Protein AF-A0A4Y3IMK2-F1 (afdb_monomer_lite)

Foldseek 3Di:
DDADPFPRHAWDADPNFTADPCVVVVNDPTGRCVVVPPDDDDPPPDPDPPPPPPDDDDDDD

Structure (mmCIF, N/CA/C/O backbone):
data_AF-A0A4Y3IMK2-F1
#
_entry.id   AF-A0A4Y3IMK2-F1
#
loop_
_atom_site.group_PDB
_atom_site.id
_atom_site.type_symbol
_atom_site.label_atom_id
_atom_site.label_alt_id
_atom_site.label_comp_id
_atom_site.label_asym_id
_atom_site.label_entity_id
_atom_site.label_seq_id
_atom_site.pdbx_PDB_ins_code
_atom_site.Cartn_x
_atom_site.Cartn_y
_atom_site.Cartn_z
_atom_site.occupancy
_atom_site.B_iso_or_equiv
_atom_site.auth_seq_id
_atom_site.auth_comp_id
_atom_site.auth_asym_id
_atom_site.auth_atom_id
_atom_site.pdbx_PDB_model_num
ATOM 1 N N . MET A 1 1 ? 0.194 13.639 2.854 1.00 63.56 1 MET A N 1
ATOM 2 C CA . MET A 1 1 ? 0.407 12.420 2.042 1.00 63.56 1 MET A CA 1
ATOM 3 C C . MET A 1 1 ? 0.801 11.274 2.964 1.00 63.56 1 MET A C 1
ATOM 5 O O . MET A 1 1 ? 1.547 11.509 3.909 1.00 63.56 1 MET A O 1
ATOM 9 N N . LYS A 1 2 ? 0.266 10.067 2.748 1.00 86.12 2 LYS A N 1
ATOM 10 C CA . LYS A 1 2 ? 0.662 8.847 3.476 1.00 86.12 2 LYS A CA 1
ATOM 11 C C . LYS A 1 2 ? 1.499 7.986 2.533 1.00 86.12 2 LYS A C 1
ATOM 13 O O . LYS A 1 2 ? 1.105 7.776 1.390 1.00 86.12 2 LYS A O 1
ATOM 18 N N . VAL A 1 3 ? 2.634 7.497 3.020 1.00 91.75 3 VAL A N 1
ATOM 19 C CA . VAL A 1 3 ? 3.529 6.602 2.275 1.00 91.75 3 VAL A CA 1
ATOM 20 C C . VAL A 1 3 ? 3.490 5.206 2.877 1.00 91.75 3 VAL A C 1
ATOM 22 O O . VAL A 1 3 ? 3.335 5.045 4.092 1.00 91.75 3 VAL A O 1
ATOM 25 N N . CYS A 1 4 ? 3.610 4.191 2.024 1.00 90.50 4 CYS A N 1
ATOM 26 C CA . CYS A 1 4 ? 3.641 2.804 2.456 1.00 90.50 4 CYS A CA 1
ATOM 27 C C . CYS A 1 4 ? 4.896 2.569 3.312 1.00 90.50 4 CYS A C 1
ATOM 29 O O . CYS A 1 4 ? 5.996 2.850 2.842 1.00 90.50 4 CYS A O 1
ATOM 31 N N . PRO A 1 5 ? 4.786 2.008 4.528 1.00 89.50 5 PRO A N 1
ATOM 32 C CA . PRO A 1 5 ? 5.952 1.766 5.379 1.00 89.50 5 PRO A CA 1
ATOM 33 C C . PRO A 1 5 ? 6.863 0.645 4.856 1.00 89.50 5 PRO A C 1
ATOM 35 O O . PRO A 1 5 ? 7.981 0.507 5.335 1.00 89.50 5 PRO A O 1
ATOM 38 N N . SER A 1 6 ? 6.388 -0.170 3.907 1.00 90.81 6 SER A N 1
ATOM 39 C CA . SER A 1 6 ? 7.146 -1.300 3.356 1.00 90.81 6 SER A CA 1
ATOM 40 C C . SER A 1 6 ? 7.900 -0.951 2.076 1.00 90.81 6 SER A C 1
ATOM 42 O O . SER A 1 6 ? 9.029 -1.390 1.903 1.00 90.81 6 SER A O 1
ATOM 44 N N . CYS A 1 7 ? 7.282 -0.193 1.165 1.00 92.38 7 CYS A N 1
ATOM 45 C CA . CYS A 1 7 ? 7.865 0.110 -0.147 1.00 92.38 7 CYS A CA 1
ATOM 46 C C . CYS A 1 7 ? 8.008 1.610 -0.433 1.00 92.38 7 CYS A C 1
ATOM 48 O O . CYS A 1 7 ? 8.378 1.975 -1.545 1.00 92.38 7 CYS A O 1
ATOM 50 N N . TYR A 1 8 ? 7.665 2.473 0.532 1.00 93.06 8 TYR A N 1
ATOM 51 C CA . TYR A 1 8 ? 7.736 3.940 0.460 1.00 93.06 8 TYR A CA 1
ATOM 52 C C . TYR A 1 8 ? 6.955 4.595 -0.690 1.00 93.06 8 TYR A C 1
ATOM 54 O O . TYR A 1 8 ? 7.022 5.805 -0.878 1.00 93.06 8 TYR A O 1
ATOM 62 N N . SER A 1 9 ? 6.156 3.821 -1.427 1.00 91.25 9 SER A N 1
ATOM 63 C CA . SER A 1 9 ? 5.262 4.326 -2.468 1.00 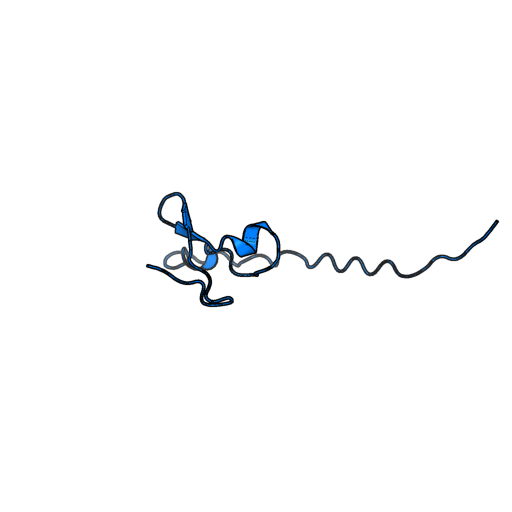91.25 9 SER A CA 1
ATOM 64 C C . SER A 1 9 ? 4.092 5.100 -1.863 1.00 91.25 9 SER A C 1
ATOM 66 O O . SER A 1 9 ? 3.631 4.790 -0.759 1.00 91.25 9 SER A O 1
ATOM 68 N N . GLU A 1 10 ? 3.589 6.082 -2.605 1.00 94.31 10 GLU A N 1
ATOM 69 C CA . GLU A 1 10 ? 2.407 6.845 -2.218 1.00 94.31 10 GLU A CA 1
ATOM 70 C C . GLU A 1 10 ? 1.180 5.930 -2.086 1.00 94.31 10 GLU A C 1
ATOM 72 O O . GLU A 1 10 ? 0.945 5.038 -2.906 1.00 94.31 10 GLU A O 1
ATOM 77 N N . MET A 1 11 ? 0.432 6.106 -0.998 1.00 91.69 11 MET A N 1
ATOM 78 C CA . MET A 1 11 ? -0.733 5.284 -0.686 1.00 91.69 11 MET A CA 1
ATOM 79 C C . MET A 1 11 ? -2.012 5.902 -1.228 1.00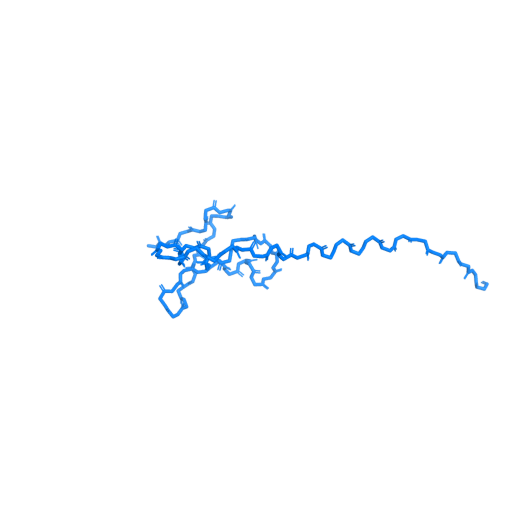 91.69 11 MET A C 1
ATOM 81 O O . MET A 1 11 ? -2.186 7.119 -1.206 1.00 91.69 11 MET A O 1
ATOM 85 N N . VAL A 1 12 ? -2.953 5.042 -1.606 1.00 90.31 12 VAL A N 1
ATOM 86 C CA . VAL A 1 12 ? -4.277 5.457 -2.077 1.00 90.31 12 VAL A CA 1
ATOM 87 C C . VAL A 1 12 ? -5.302 5.327 -0.951 1.00 90.31 12 VAL A C 1
ATOM 89 O O . VAL A 1 12 ? -5.264 4.371 -0.176 1.00 90.31 12 VAL A O 1
ATOM 92 N N . SER A 1 13 ? -6.210 6.300 -0.839 1.00 89.44 13 SER A N 1
ATOM 93 C CA . SER A 1 13 ? -7.324 6.255 0.115 1.00 89.44 13 SER A CA 1
ATOM 94 C C . SER A 1 13 ? -8.518 5.545 -0.519 1.00 89.44 13 SER A C 1
ATOM 96 O O . SER A 1 13 ? -9.010 5.977 -1.561 1.00 89.44 13 SER A O 1
ATOM 98 N N . ARG A 1 14 ? -8.990 4.460 0.099 1.00 85.62 14 ARG A N 1
ATOM 99 C CA . ARG A 1 14 ? -10.198 3.723 -0.294 1.00 85.62 14 ARG A CA 1
ATOM 100 C C . ARG A 1 14 ? -11.117 3.603 0.912 1.00 85.62 14 ARG A C 1
ATOM 102 O O . ARG A 1 14 ? -10.738 3.015 1.920 1.00 85.62 14 ARG A O 1
ATOM 109 N N . SER A 1 15 ? -12.305 4.202 0.829 1.00 85.25 15 SER A N 1
ATOM 110 C CA . SER A 1 15 ? -13.302 4.189 1.914 1.00 85.25 15 SER A CA 1
ATOM 111 C C . SER A 1 15 ? -12.749 4.648 3.277 1.00 85.25 15 SER A C 1
ATOM 113 O O . SER A 1 15 ? -13.120 4.114 4.316 1.00 85.25 15 SER A O 1
ATOM 115 N N . GLY A 1 16 ? -11.822 5.615 3.276 1.00 84.44 16 GLY A N 1
ATOM 116 C CA . GLY A 1 16 ? -11.173 6.134 4.490 1.00 84.44 16 GLY A CA 1
ATOM 117 C C . GLY A 1 16 ? -9.966 5.327 4.988 1.00 84.44 16 GLY A C 1
ATOM 118 O O . GLY A 1 16 ? -9.328 5.731 5.959 1.00 84.44 16 GLY A O 1
ATOM 119 N N . ILE A 1 17 ? -9.609 4.226 4.319 1.00 86.31 17 ILE A N 1
ATOM 120 C CA . ILE A 1 17 ? -8.446 3.389 4.636 1.00 86.31 17 ILE A CA 1
ATOM 121 C C . ILE A 1 17 ? -7.335 3.659 3.620 1.00 86.31 17 ILE A C 1
ATOM 123 O O . ILE A 1 17 ? -7.568 3.685 2.414 1.00 86.31 17 ILE 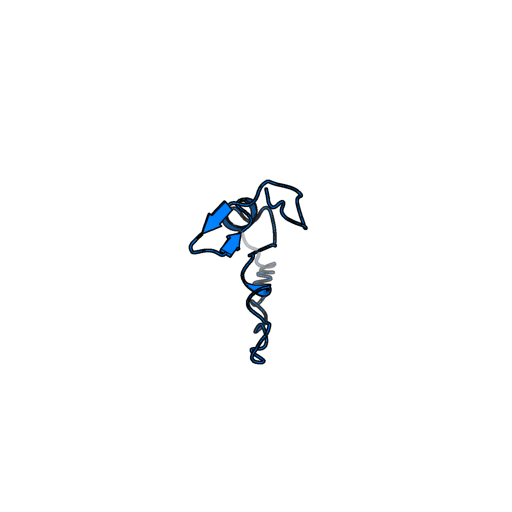A O 1
ATOM 127 N N . TYR A 1 18 ? -6.104 3.838 4.100 1.00 88.56 18 TYR A N 1
ATOM 128 C CA . TYR A 1 18 ? -4.937 3.980 3.231 1.00 88.56 18 TYR A CA 1
ATOM 129 C C . TYR A 1 18 ? -4.363 2.604 2.890 1.00 88.56 18 TYR A C 1
ATOM 131 O O . TYR A 1 18 ? -3.880 1.899 3.779 1.00 88.56 18 TYR A O 1
ATOM 139 N N . VAL A 1 19 ? -4.344 2.260 1.602 1.00 89.69 19 VAL A N 1
ATOM 140 C CA . VAL A 1 19 ? -3.832 0.981 1.085 1.00 89.69 19 VAL A CA 1
ATOM 141 C C . VAL A 1 19 ? -2.649 1.197 0.136 1.00 89.69 19 VAL A C 1
ATOM 143 O O . VAL A 1 19 ? -2.513 2.252 -0.491 1.00 89.69 19 VAL A O 1
ATOM 146 N N . CYS A 1 20 ? -1.748 0.213 0.053 1.00 92.25 20 CYS A N 1
ATOM 147 C CA . CYS A 1 20 ? -0.624 0.271 -0.880 1.00 92.25 20 CYS A CA 1
ATOM 148 C C . CYS A 1 20 ? -1.073 -0.221 -2.267 1.00 92.25 20 CYS A C 1
ATOM 150 O O . CYS A 1 20 ? -1.489 -1.373 -2.374 1.00 92.25 20 CYS A O 1
ATOM 152 N N . PRO A 1 21 ? -0.929 0.570 -3.346 1.00 91.38 21 PRO A N 1
ATOM 153 C CA . PRO A 1 21 ? -1.291 0.112 -4.692 1.00 91.38 21 PRO A CA 1
ATOM 154 C C . PRO A 1 21 ? -0.422 -1.067 -5.157 1.00 91.38 21 PRO A C 1
ATOM 156 O O . PRO A 1 21 ? -0.882 -1.935 -5.891 1.00 91.38 21 PRO A O 1
ATOM 159 N N . ARG A 1 22 ? 0.822 -1.164 -4.664 1.00 92.88 22 ARG A N 1
ATOM 160 C CA . ARG A 1 22 ? 1.717 -2.290 -4.971 1.00 92.88 22 ARG A CA 1
ATOM 161 C C . ARG A 1 22 ? 1.289 -3.602 -4.311 1.00 92.88 22 ARG A C 1
ATOM 163 O O . ARG A 1 22 ? 1.760 -4.656 -4.717 1.00 92.88 22 ARG A O 1
ATOM 170 N N . ASN A 1 23 ? 0.396 -3.553 -3.321 1.00 90.19 23 ASN A N 1
ATOM 171 C CA . ASN A 1 23 ? -0.196 -4.761 -2.752 1.00 90.19 23 ASN A CA 1
ATOM 172 C C . ASN A 1 23 ? -1.146 -5.446 -3.738 1.00 90.19 23 ASN A C 1
ATOM 174 O O . ASN A 1 23 ? -1.193 -6.668 -3.781 1.00 90.19 23 ASN A O 1
ATOM 178 N N . GLU A 1 24 ? -1.857 -4.675 -4.564 1.00 86.44 24 GLU A N 1
ATOM 179 C CA . GLU A 1 24 ? -2.818 -5.218 -5.535 1.00 86.44 24 GLU A CA 1
ATOM 180 C C . GLU A 1 24 ? -2.135 -6.019 -6.652 1.00 86.44 24 GLU A C 1
ATOM 182 O O . GLU A 1 24 ? -2.698 -6.992 -7.139 1.00 86.44 24 GLU A O 1
ATOM 187 N N . ILE A 1 25 ? -0.902 -5.647 -7.011 1.00 89.44 25 ILE A N 1
ATOM 188 C CA . ILE A 1 25 ? -0.082 -6.334 -8.025 1.00 89.44 25 ILE A CA 1
ATOM 189 C C . ILE A 1 25 ? 0.903 -7.358 -7.428 1.00 89.44 25 ILE A C 1
ATOM 191 O O . ILE A 1 25 ? 1.671 -7.963 -8.165 1.00 89.44 25 ILE A O 1
ATOM 195 N N . GLY A 1 26 ? 0.914 -7.548 -6.102 1.00 89.38 26 GLY A N 1
ATOM 196 C CA . GLY A 1 26 ? 1.794 -8.509 -5.418 1.00 89.38 26 GLY A CA 1
ATOM 197 C C . GLY A 1 26 ? 3.240 -8.048 -5.165 1.00 89.38 26 GLY A C 1
ATOM 198 O O . GLY A 1 26 ? 4.017 -8.790 -4.568 1.00 89.38 26 GLY A O 1
ATOM 199 N N . ASP A 1 27 ? 3.594 -6.817 -5.535 1.00 91.12 27 ASP A N 1
ATOM 200 C CA . ASP A 1 27 ? 4.925 -6.217 -5.326 1.00 91.12 27 ASP A CA 1
ATOM 201 C C . ASP A 1 27 ? 5.164 -5.722 -3.890 1.00 91.12 27 ASP A C 1
ATOM 203 O O . ASP A 1 27 ? 6.282 -5.372 -3.506 1.00 91.12 27 ASP A O 1
ATOM 207 N N . CYS A 1 28 ? 4.108 -5.627 -3.088 1.00 91.12 28 CYS A N 1
ATOM 208 C CA . CYS A 1 28 ? 4.171 -5.216 -1.694 1.00 91.12 28 CYS A CA 1
ATOM 209 C C . CYS A 1 28 ? 3.241 -6.090 -0.853 1.00 91.12 28 CYS A C 1
ATOM 211 O O . CYS A 1 28 ? 2.200 -6.530 -1.320 1.00 91.12 28 CYS A O 1
ATOM 213 N N . ARG A 1 29 ? 3.606 -6.333 0.408 1.00 89.00 29 ARG A N 1
ATOM 214 C CA . ARG A 1 29 ? 2.797 -7.132 1.349 1.00 89.00 29 ARG A CA 1
ATOM 215 C C . ARG A 1 29 ? 1.908 -6.285 2.264 1.00 89.00 29 ARG A C 1
ATOM 217 O O . ARG A 1 29 ? 1.244 -6.823 3.143 1.00 89.00 29 ARG A O 1
ATOM 224 N N . PHE A 1 30 ? 1.948 -4.961 2.120 1.00 88.06 30 PHE A N 1
ATOM 225 C CA . PHE A 1 30 ? 1.210 -4.045 2.982 1.00 88.06 30 PHE A CA 1
ATOM 226 C C . PHE A 1 30 ? -0.232 -3.868 2.486 1.00 88.06 30 PHE A C 1
ATOM 228 O O . PHE A 1 30 ? -0.468 -3.130 1.529 1.00 88.06 30 PHE A O 1
ATOM 235 N N . ASN A 1 31 ? -1.205 -4.479 3.166 1.00 76.75 31 ASN A N 1
ATOM 236 C CA . ASN A 1 31 ? -2.615 -4.427 2.761 1.00 76.75 31 ASN A CA 1
ATOM 237 C C . ASN A 1 31 ? -3.391 -3.210 3.328 1.00 76.75 31 ASN A C 1
ATOM 239 O O . ASN A 1 31 ? -4.425 -2.849 2.781 1.00 76.75 31 ASN A O 1
ATOM 243 N N . GLY A 1 32 ? -2.902 -2.546 4.385 1.00 75.62 32 GLY A N 1
ATOM 244 C CA . GLY A 1 32 ? -3.552 -1.382 5.015 1.00 75.62 32 GLY A CA 1
ATOM 245 C C . GLY A 1 32 ? -4.740 -1.684 5.943 1.00 75.62 32 GLY A C 1
ATOM 246 O O . GLY A 1 32 ? -5.129 -0.807 6.715 1.00 75.62 32 GLY A O 1
ATOM 247 N N . TYR A 1 33 ? -5.262 -2.911 5.940 1.00 75.00 33 TYR A N 1
ATOM 248 C CA . TYR A 1 33 ? -6.389 -3.348 6.770 1.00 75.00 33 TYR A CA 1
ATOM 249 C C . TYR A 1 33 ? -5.964 -3.755 8.185 1.00 75.00 33 TYR A C 1
ATOM 251 O O . TYR A 1 33 ? -6.742 -3.597 9.121 1.00 75.00 33 TYR A O 1
ATOM 259 N N . ASP A 1 34 ? -4.703 -4.162 8.371 1.00 69.25 34 ASP A N 1
ATOM 260 C CA . ASP A 1 34 ? -4.154 -4.565 9.677 1.00 69.25 34 ASP A CA 1
ATOM 261 C C . ASP A 1 34 ? -4.183 -3.445 10.742 1.00 69.25 34 ASP A C 1
ATOM 263 O O . ASP A 1 34 ? -4.026 -3.705 11.932 1.00 69.25 34 ASP A O 1
ATOM 267 N N . LYS A 1 35 ? -4.390 -2.179 10.344 1.00 60.69 35 LYS A N 1
ATOM 268 C CA . LYS A 1 35 ? -4.469 -1.037 11.275 1.00 60.69 35 LYS A CA 1
ATOM 269 C C . LYS A 1 35 ? -5.870 -0.770 11.830 1.00 60.69 35 LYS A C 1
ATOM 271 O O . LYS A 1 35 ? -5.988 0.012 12.772 1.00 60.69 35 LYS A O 1
ATOM 276 N N . VAL A 1 36 ? -6.917 -1.416 11.311 1.00 57.69 36 VAL A N 1
ATOM 277 C CA . VAL A 1 36 ? -8.280 -1.352 11.876 1.00 57.69 36 VAL A CA 1
ATOM 278 C C . VAL A 1 36 ? -8.401 -2.398 12.994 1.00 57.69 36 VAL A C 1
ATOM 280 O O . VAL A 1 36 ? -9.229 -3.295 12.956 1.00 57.69 36 VAL A O 1
ATOM 283 N N . GLY A 1 37 ? -7.490 -2.333 13.966 1.00 51.47 37 GLY A N 1
ATOM 284 C CA . GLY A 1 37 ? -7.307 -3.357 14.999 1.00 51.47 37 GLY A CA 1
ATOM 285 C C . GLY A 1 37 ? -7.198 -2.800 16.415 1.00 51.47 37 GLY A C 1
ATOM 286 O O . GLY A 1 37 ? -6.647 -3.464 17.281 1.00 51.47 37 GLY A O 1
ATOM 287 N N . ASN A 1 38 ? -7.695 -1.588 16.673 1.00 46.03 38 ASN A N 1
ATOM 288 C CA . ASN A 1 38 ? -7.850 -1.088 18.040 1.00 46.03 38 ASN A CA 1
ATOM 289 C C . ASN A 1 38 ? -9.324 -1.179 18.437 1.00 46.03 38 ASN A C 1
ATOM 291 O O . ASN A 1 38 ? -10.081 -0.233 18.234 1.00 46.03 38 ASN A O 1
ATOM 295 N N . GLY A 1 39 ? -9.719 -2.337 18.978 1.00 49.00 39 GLY A N 1
ATOM 296 C CA . GLY A 1 39 ? -10.997 -2.463 19.680 1.00 49.00 39 GLY A CA 1
ATOM 297 C C . GLY A 1 39 ? -11.511 -3.872 19.966 1.00 49.00 39 GLY A C 1
ATOM 298 O O . GLY A 1 39 ? -12.247 -4.036 20.934 1.00 49.00 39 GLY A O 1
ATOM 299 N N . SER A 1 40 ? -11.164 -4.901 19.188 1.00 46.31 40 SER A N 1
ATOM 300 C CA . SER A 1 40 ? -11.577 -6.283 19.489 1.00 46.31 40 SER A CA 1
ATOM 301 C C . SER A 1 40 ? -10.686 -7.285 18.765 1.00 46.31 40 SER A C 1
ATOM 303 O O . SER A 1 40 ? -10.501 -7.216 17.555 1.00 46.31 40 SER A O 1
ATOM 305 N N . GLU A 1 41 ? -10.128 -8.203 19.537 1.00 53.25 41 GLU A N 1
ATOM 306 C CA . GLU A 1 41 ? -9.282 -9.322 19.145 1.00 53.25 41 GLU A CA 1
ATOM 307 C C . GLU A 1 41 ? -9.899 -10.163 18.009 1.00 53.25 41 GLU A C 1
ATOM 309 O O . GLU A 1 41 ? -10.691 -11.066 18.253 1.00 53.25 41 GLU A O 1
ATOM 314 N N . ILE A 1 42 ? -9.516 -9.907 16.755 1.00 52.50 42 ILE A N 1
ATOM 315 C CA . ILE A 1 42 ? -9.688 -10.878 15.669 1.00 52.50 42 ILE A CA 1
ATOM 316 C C . ILE A 1 42 ? -8.300 -11.223 15.155 1.00 52.50 42 ILE A C 1
ATOM 318 O O . ILE A 1 42 ? -7.661 -10.472 14.420 1.00 52.50 42 ILE A O 1
ATOM 322 N N . LYS A 1 43 ? -7.832 -12.386 15.612 1.00 46.38 43 LYS A N 1
ATOM 323 C CA . LYS A 1 43 ? -6.657 -13.091 15.109 1.00 46.38 43 LYS A CA 1
ATOM 324 C C . LYS A 1 43 ? -6.687 -13.055 13.584 1.00 46.38 43 LYS A C 1
ATOM 326 O O . LYS A 1 43 ? -7.596 -13.618 12.976 1.00 46.38 43 LYS A O 1
ATOM 331 N N . ALA A 1 44 ? -5.682 -12.419 12.985 1.00 49.94 44 ALA A N 1
ATOM 332 C CA . ALA A 1 44 ? -5.351 -12.604 11.584 1.00 49.94 44 ALA A CA 1
ATOM 333 C C . ALA A 1 44 ? -5.087 -14.098 11.386 1.00 49.94 44 ALA A C 1
ATOM 335 O O . ALA A 1 44 ? -4.007 -14.607 11.684 1.00 49.94 44 ALA A O 1
ATOM 336 N N . MET A 1 45 ? -6.122 -14.825 10.979 1.00 51.34 45 MET A N 1
ATOM 337 C CA . MET A 1 45 ? -5.978 -16.195 10.545 1.00 51.34 45 MET A CA 1
ATOM 338 C C . MET A 1 45 ? -5.058 -16.156 9.335 1.00 51.34 45 MET A C 1
ATOM 340 O O . MET A 1 45 ? -5.393 -15.597 8.292 1.00 51.34 45 MET A O 1
ATOM 344 N N . SER A 1 46 ? -3.851 -16.666 9.567 1.00 48.22 46 SER A N 1
ATOM 345 C CA . SER A 1 46 ? -2.797 -16.936 8.610 1.00 48.22 46 SER A CA 1
ATOM 346 C C . SER A 1 46 ? -3.387 -17.184 7.228 1.00 48.22 46 SER A C 1
ATOM 348 O O . SER A 1 46 ? -3.964 -18.243 6.978 1.00 48.22 46 SER A O 1
ATOM 350 N N . LEU A 1 47 ? -3.247 -16.211 6.323 1.00 52.00 47 LEU A N 1
ATOM 351 C CA . LEU A 1 47 ? -3.371 -16.474 4.897 1.00 52.00 47 LEU A CA 1
ATOM 352 C C . LEU A 1 47 ? -2.341 -17.559 4.601 1.00 52.00 47 LEU A C 1
ATOM 354 O O . LEU A 1 47 ? -1.135 -17.302 4.594 1.00 52.00 47 LEU A O 1
ATOM 358 N N . ASN A 1 48 ? -2.840 -18.790 4.477 1.00 46.66 48 ASN A N 1
ATOM 359 C CA . ASN A 1 48 ? -2.080 -19.959 4.090 1.00 46.66 48 ASN A CA 1
ATOM 360 C C . ASN A 1 48 ? -1.184 -19.551 2.928 1.00 46.66 48 ASN A C 1
ATOM 362 O O . ASN A 1 48 ? -1.666 -19.257 1.831 1.00 46.66 48 ASN A O 1
ATOM 366 N N . LYS A 1 49 ? 0.128 -19.543 3.181 1.00 43.00 49 LYS A N 1
ATOM 367 C CA . LYS A 1 49 ? 1.113 -19.685 2.125 1.00 43.00 49 LYS A CA 1
ATOM 368 C C . LYS A 1 49 ? 0.674 -20.914 1.339 1.00 43.00 49 LYS A C 1
ATOM 370 O O . LYS A 1 49 ? 0.869 -22.035 1.797 1.00 43.00 49 LYS A O 1
ATOM 375 N N . ARG A 1 50 ? 0.101 -20.722 0.153 1.00 49.28 50 ARG A N 1
ATOM 376 C CA . ARG A 1 50 ? 0.197 -21.739 -0.887 1.00 49.28 50 ARG A CA 1
ATOM 377 C C . ARG A 1 50 ? 1.667 -21.755 -1.300 1.00 49.28 50 ARG A C 1
ATOM 379 O O . ARG A 1 50 ? 2.064 -21.131 -2.274 1.00 49.28 50 ARG A O 1
ATOM 386 N N . GLN A 1 51 ? 2.490 -22.395 -0.469 1.00 52.31 51 GLN A N 1
ATOM 387 C CA . GLN A 1 51 ? 3.663 -23.103 -0.942 1.00 52.31 51 GLN A CA 1
ATOM 388 C C . GLN A 1 51 ? 3.104 -24.254 -1.771 1.00 52.31 51 GLN A C 1
ATOM 390 O O . GLN A 1 51 ? 2.931 -25.356 -1.264 1.00 52.31 51 GLN A O 1
ATOM 395 N N . ASP A 1 52 ? 2.764 -23.980 -3.028 1.00 44.50 52 ASP A N 1
ATOM 396 C CA . ASP A 1 52 ? 2.710 -25.053 -4.007 1.00 44.50 52 ASP A CA 1
ATOM 397 C C . ASP A 1 52 ? 4.154 -25.334 -4.421 1.00 44.50 52 ASP A C 1
ATOM 399 O O . ASP A 1 52 ? 4.691 -24.861 -5.417 1.00 44.50 52 ASP A O 1
ATOM 403 N N . SER A 1 53 ? 4.840 -26.021 -3.516 1.00 53.62 53 SER A N 1
ATOM 404 C CA . SER A 1 53 ? 5.927 -26.905 -3.869 1.00 53.62 53 SER A CA 1
ATOM 405 C C . SER A 1 53 ? 5.299 -28.155 -4.487 1.00 53.62 53 S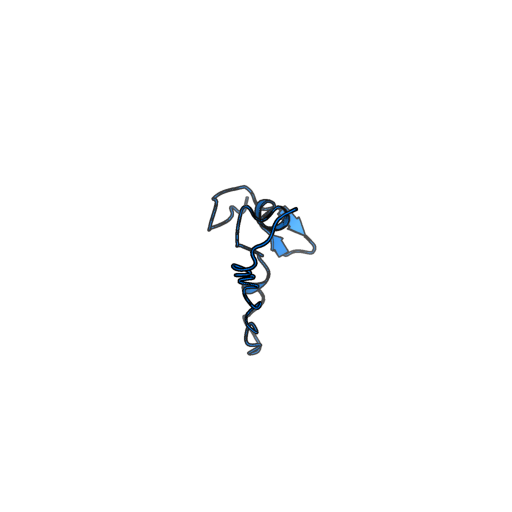ER A C 1
ATOM 407 O O . SER A 1 53 ? 5.148 -29.159 -3.796 1.00 53.62 53 SER A O 1
ATOM 409 N N . GLN A 1 54 ? 4.928 -28.106 -5.767 1.00 50.03 54 GLN A N 1
ATOM 410 C CA . GLN A 1 54 ? 4.822 -29.307 -6.598 1.00 50.03 54 GLN A CA 1
ATOM 411 C C . GLN A 1 54 ? 6.081 -29.423 -7.454 1.00 50.03 54 GLN A C 1
ATOM 413 O O . GLN A 1 54 ? 6.113 -29.194 -8.659 1.00 50.03 54 GLN A O 1
ATOM 418 N N . SER A 1 55 ? 7.158 -29.795 -6.769 1.00 51.22 55 SER A N 1
ATOM 419 C CA . SER 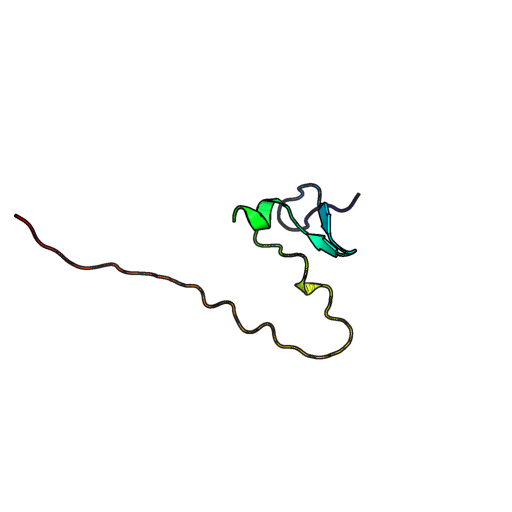A 1 55 ? 8.188 -30.622 -7.379 1.00 51.22 55 SER A CA 1
ATOM 420 C C . SER A 1 55 ? 7.608 -32.027 -7.620 1.00 51.22 55 SER A C 1
ATOM 422 O O . SER A 1 55 ? 6.748 -32.473 -6.865 1.00 51.22 55 SER A O 1
ATOM 424 N N . TYR A 1 56 ? 8.169 -32.715 -8.621 1.00 48.81 56 TYR A N 1
ATOM 425 C CA . TYR A 1 56 ? 8.043 -34.140 -8.994 1.00 48.81 56 TYR A CA 1
ATOM 426 C C . TYR A 1 56 ? 6.862 -34.562 -9.893 1.00 48.81 56 TYR A C 1
ATOM 428 O O . TYR A 1 56 ? 5.756 -34.778 -9.416 1.00 48.81 56 TYR A O 1
ATOM 436 N N . GLN A 1 57 ? 7.164 -34.802 -11.182 1.00 51.69 57 GLN A N 1
ATOM 437 C CA . GLN A 1 57 ? 6.994 -36.088 -11.907 1.00 51.69 57 GLN A CA 1
ATOM 438 C C . GLN A 1 57 ? 7.352 -35.877 -13.400 1.00 51.69 57 GLN A C 1
ATOM 440 O O . GLN A 1 57 ? 6.645 -35.206 -14.136 1.00 51.69 57 GLN A O 1
ATOM 445 N N . THR A 1 58 ? 8.578 -36.185 -13.840 1.00 51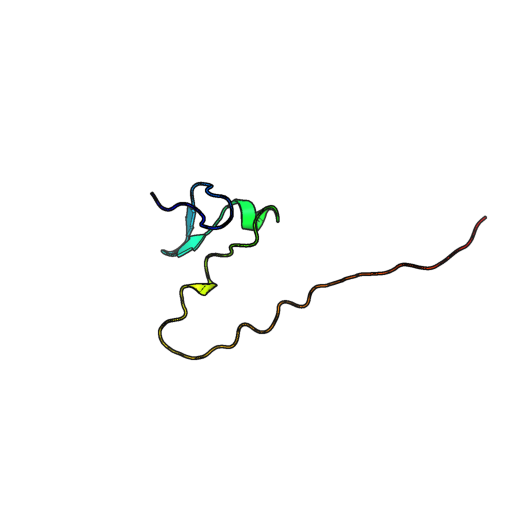.22 58 THR A N 1
ATOM 446 C CA . THR A 1 58 ? 8.931 -37.374 -14.655 1.00 51.22 58 THR A CA 1
ATOM 447 C C . THR A 1 58 ? 7.845 -37.878 -15.621 1.00 51.22 58 THR A C 1
ATOM 449 O O . THR A 1 58 ? 6.897 -38.520 -15.172 1.00 51.22 58 THR A O 1
ATOM 452 N N . SER A 1 59 ? 8.065 -37.715 -16.935 1.00 52.50 59 SER A N 1
ATOM 453 C CA . SER A 1 59 ? 8.155 -38.778 -17.973 1.00 52.50 59 SER A CA 1
ATOM 454 C C . SER A 1 59 ? 7.718 -38.294 -19.368 1.00 52.50 59 SER A C 1
ATOM 456 O O . SER A 1 59 ? 6.621 -37.782 -19.544 1.00 52.50 59 SER A O 1
ATOM 458 N N . LYS A 1 60 ? 8.635 -38.513 -20.319 1.00 43.16 60 LYS A N 1
ATOM 459 C CA . LYS A 1 60 ? 8.589 -38.593 -21.796 1.00 43.16 60 LYS A CA 1
ATOM 460 C C . LYS A 1 60 ? 7.239 -38.766 -22.526 1.00 43.16 60 LYS A C 1
ATOM 462 O O . LYS A 1 60 ? 6.309 -39.364 -21.993 1.00 43.16 60 LYS A O 1
ATOM 467 N N . PRO A 1 61 ? 7.210 -38.395 -23.819 1.00 60.09 61 PRO A N 1
ATOM 468 C CA . PRO A 1 61 ? 7.391 -39.400 -24.891 1.00 60.09 61 PRO A CA 1
ATOM 469 C C . PRO A 1 61 ? 8.777 -39.375 -25.564 1.00 60.09 61 PRO A C 1
ATOM 471 O O . PRO A 1 61 ? 9.299 -38.274 -25.836 1.00 60.09 61 PRO A O 1
#

Radius of gyration: 17.61 Å; chains: 1; bounding box: 22×52×45 Å

Sequence (61 aa):
MKVCPSCYSEMVSRSGIYVCPRNEIGDCRFNGYDKVGNGSEIKAMSLNKRQDSQSYQTSKP

pLDDT: mean 70.91, std 19.15, range [43.0, 94.31]

Secondary structure (DSSP, 8-state):
--B-TTT-PBPEEETTEEE-HHHHTTS----SGGG--SSS---------------------

Organism: NCBI:txid1219078